Protein AF-A0A381YJ73-F1 (afdb_monomer_lite)

Organism: NCBI:txid408172

Radius of gyration: 14.13 Å; chains: 1; bounding box: 29×26×40 Å

pLDDT: mean 88.29, std 7.91, range [55.44, 94.75]

Sequence (95 aa):
MTIVEYTLVDGRTPDWIIDGGHWGNNDANMKLIGTGVEGSIPEGTITYTLEELQTRQLAIHAIEPRKKQPVQADSETVTDDEVNAEVEEWWDARN

Structure (mmCIF, N/CA/C/O backbone):
data_AF-A0A381YJ73-F1
#
_entry.id   AF-A0A381YJ73-F1
#
loop_
_atom_site.group_PDB
_atom_site.id
_atom_site.type_symbol
_atom_site.label_atom_id
_atom_site.label_alt_id
_atom_site.label_comp_id
_atom_site.label_asym_id
_atom_site.label_entity_id
_atom_site.label_seq_id
_atom_site.pdbx_PDB_ins_code
_atom_site.Cartn_x
_atom_site.Cartn_y
_atom_site.Cartn_z
_atom_site.occupancy
_atom_site.B_iso_or_equiv
_atom_site.auth_seq_id
_atom_site.auth_comp_id
_atom_site.auth_asym_id
_atom_site.auth_atom_id
_atom_site.pdbx_PDB_model_num
ATOM 1 N N . MET A 1 1 ? -13.499 3.201 4.972 1.00 85.88 1 MET A N 1
ATOM 2 C CA . MET A 1 1 ? -12.444 2.185 5.210 1.00 85.88 1 MET A CA 1
ATOM 3 C C . MET A 1 1 ? -11.107 2.897 5.276 1.00 85.88 1 MET A C 1
ATOM 5 O O . MET A 1 1 ? -10.999 3.988 4.734 1.00 85.88 1 MET A O 1
ATOM 9 N N . THR A 1 2 ? -10.099 2.321 5.928 1.00 92.25 2 THR A N 1
ATOM 10 C CA . THR A 1 2 ? -8.814 3.014 6.136 1.00 92.25 2 THR A CA 1
ATOM 11 C C . THR A 1 2 ? -7.655 2.135 5.700 1.00 92.25 2 THR A C 1
ATOM 13 O O . THR A 1 2 ? -7.622 0.961 6.063 1.00 92.25 2 THR A O 1
ATOM 16 N N . ILE A 1 3 ? -6.705 2.688 4.944 1.00 94.44 3 ILE A N 1
ATOM 17 C CA . ILE A 1 3 ? -5.471 1.983 4.579 1.00 94.44 3 ILE A CA 1
ATOM 18 C C . ILE A 1 3 ? -4.595 1.868 5.828 1.00 94.44 3 ILE A C 1
ATOM 20 O O . ILE A 1 3 ? -4.354 2.860 6.516 1.00 94.44 3 ILE A O 1
ATOM 24 N N . VAL A 1 4 ? -4.127 0.662 6.126 1.00 94.06 4 VAL A N 1
ATOM 25 C CA . VAL A 1 4 ? -3.435 0.324 7.376 1.00 94.06 4 VAL A CA 1
ATOM 26 C C . VAL A 1 4 ? -2.249 -0.594 7.122 1.00 94.06 4 VAL A C 1
ATOM 28 O O . VAL A 1 4 ? -2.305 -1.467 6.254 1.00 94.06 4 VAL A O 1
ATOM 31 N N . GLU A 1 5 ? -1.198 -0.440 7.924 1.00 93.12 5 GLU A N 1
ATOM 32 C CA . GLU A 1 5 ? -0.169 -1.469 8.062 1.00 93.12 5 GLU A CA 1
ATOM 33 C C . GLU A 1 5 ? -0.606 -2.517 9.087 1.00 93.12 5 GLU A C 1
ATOM 35 O O . GLU A 1 5 ? -1.047 -2.189 10.190 1.00 93.12 5 GLU A O 1
ATOM 40 N N . TYR A 1 6 ? -0.422 -3.789 8.751 1.00 91.44 6 TYR A N 1
ATOM 41 C CA . TYR A 1 6 ? -0.667 -4.895 9.664 1.00 91.44 6 TYR A CA 1
ATOM 42 C C . TYR A 1 6 ? 0.377 -6.005 9.497 1.00 91.44 6 TYR A C 1
ATOM 44 O O . TYR A 1 6 ? 1.143 -6.058 8.533 1.00 91.44 6 TYR A O 1
ATOM 52 N N . THR A 1 7 ? 0.409 -6.906 10.472 1.00 90.44 7 THR A N 1
ATOM 53 C CA . THR A 1 7 ? 1.156 -8.166 10.416 1.00 90.44 7 THR A CA 1
ATOM 54 C C . THR A 1 7 ? 0.186 -9.323 10.561 1.00 90.44 7 THR A C 1
ATOM 56 O O . THR A 1 7 ? -0.856 -9.190 11.208 1.00 90.44 7 THR A O 1
ATOM 59 N N . LEU A 1 8 ? 0.541 -10.475 10.002 1.00 89.06 8 LEU A N 1
ATOM 60 C CA . LEU A 1 8 ? -0.228 -11.692 10.225 1.00 89.06 8 LEU A CA 1
ATOM 61 C C . LEU A 1 8 ? -0.183 -12.083 11.709 1.00 89.06 8 LEU A C 1
ATOM 63 O O . LEU A 1 8 ? 0.873 -12.033 12.341 1.00 89.06 8 LEU A O 1
ATOM 67 N N . VAL A 1 9 ? -1.324 -12.506 12.245 1.00 89.06 9 VAL A N 1
ATOM 68 C CA . VAL A 1 9 ? -1.450 -13.081 13.589 1.00 89.06 9 VAL A CA 1
ATOM 69 C C . VAL A 1 9 ? -1.581 -14.587 13.410 1.00 89.06 9 VAL A C 1
ATOM 71 O O . VAL A 1 9 ? -2.491 -15.052 12.727 1.00 89.06 9 VAL A O 1
ATOM 74 N N . ASP A 1 10 ? -0.620 -15.348 13.934 1.00 89.06 10 ASP A N 1
ATOM 75 C CA . ASP A 1 10 ? -0.535 -16.805 13.751 1.00 89.06 10 ASP A CA 1
ATOM 76 C C . ASP A 1 10 ? -0.621 -17.244 12.272 1.00 89.06 10 ASP A C 1
ATOM 78 O O . ASP A 1 10 ? -1.247 -18.246 11.919 1.00 89.06 10 ASP A O 1
ATOM 82 N N . GLY A 1 11 ? -0.002 -16.456 11.382 1.00 86.50 11 GLY A N 1
ATOM 83 C CA . GLY A 1 11 ? 0.013 -16.701 9.935 1.00 86.50 11 GLY A CA 1
ATOM 84 C C . GLY A 1 11 ? -1.299 -16.370 9.216 1.00 86.50 11 GLY A C 1
ATOM 85 O O . GLY A 1 11 ? -1.466 -16.753 8.060 1.00 86.50 11 GLY A O 1
ATOM 86 N N . ARG A 1 12 ? -2.233 -15.676 9.876 1.00 88.25 12 ARG A N 1
ATOM 87 C CA . ARG A 1 12 ? -3.534 -15.291 9.318 1.00 88.25 12 ARG A CA 1
ATOM 88 C C . ARG A 1 12 ? -3.720 -13.783 9.310 1.00 88.25 12 ARG A C 1
ATOM 90 O O . ARG A 1 12 ? -3.201 -13.069 10.167 1.00 88.25 12 ARG A O 1
ATOM 97 N N . THR A 1 13 ? -4.485 -13.312 8.336 1.00 91.06 13 THR A N 1
ATOM 98 C CA . THR A 1 13 ? -4.939 -11.925 8.283 1.00 91.06 13 THR A CA 1
ATOM 99 C C . THR A 1 13 ? -5.811 -11.634 9.511 1.00 91.06 13 THR A C 1
ATOM 101 O O . THR A 1 13 ? -6.708 -12.430 9.791 1.00 91.06 13 THR A O 1
ATOM 104 N N . PRO A 1 14 ? -5.553 -10.551 10.267 1.00 92.56 14 PRO A N 1
ATOM 105 C CA . PRO A 1 14 ? -6.384 -10.172 11.406 1.00 92.56 14 PRO A CA 1
ATOM 106 C C . PRO A 1 14 ? -7.842 -9.918 11.009 1.00 92.56 14 PRO A C 1
ATOM 108 O O . PRO A 1 14 ? -8.099 -9.344 9.957 1.00 92.56 14 PRO A O 1
ATOM 111 N N . ASP A 1 15 ? -8.788 -10.246 11.891 1.00 92.94 15 ASP A N 1
ATOM 112 C CA . ASP A 1 15 ? -10.232 -10.157 11.599 1.00 92.94 15 ASP A CA 1
ATOM 113 C C . ASP A 1 15 ? -10.740 -8.727 11.326 1.00 92.94 15 ASP A C 1
ATOM 115 O O . ASP A 1 15 ? -11.806 -8.541 10.743 1.00 92.94 15 ASP A O 1
ATOM 119 N N . TRP A 1 16 ? -9.997 -7.702 11.755 1.00 93.06 16 TRP A N 1
ATOM 120 C CA . TRP A 1 16 ? -10.332 -6.292 11.516 1.00 93.06 16 TRP A CA 1
ATOM 121 C C . TRP A 1 16 ? -9.842 -5.773 10.153 1.00 93.06 16 TRP A C 1
ATOM 123 O O . TRP A 1 16 ? -10.144 -4.630 9.796 1.00 93.06 16 TRP A O 1
ATOM 133 N N . ILE A 1 17 ? -9.108 -6.594 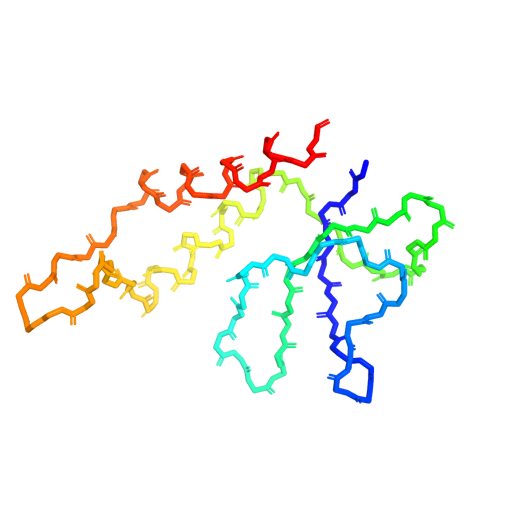9.395 1.00 94.19 17 ILE A N 1
ATOM 134 C CA . ILE A 1 17 ? -8.702 -6.326 8.014 1.00 94.19 17 ILE A CA 1
ATOM 135 C C . ILE A 1 17 ? -9.759 -6.896 7.067 1.00 94.19 17 ILE A C 1
ATOM 137 O O . ILE A 1 17 ? -10.093 -8.077 7.115 1.00 94.19 17 ILE A O 1
ATOM 141 N N . ILE A 1 18 ? -10.263 -6.043 6.181 1.00 91.44 18 ILE A N 1
ATOM 142 C CA . ILE A 1 18 ? -11.267 -6.380 5.167 1.00 91.44 18 ILE A CA 1
ATOM 143 C C . ILE A 1 18 ? -10.584 -6.974 3.937 1.00 91.44 18 ILE A C 1
ATOM 145 O O . ILE A 1 18 ? -11.024 -7.987 3.399 1.00 91.44 18 ILE A O 1
ATOM 149 N N . ASP A 1 19 ? -9.496 -6.342 3.500 1.00 88.75 19 ASP A N 1
ATOM 150 C CA . ASP A 1 19 ? -8.708 -6.775 2.357 1.00 88.75 19 ASP A CA 1
ATOM 151 C C . ASP A 1 19 ? -7.224 -6.584 2.646 1.00 88.75 19 ASP A C 1
ATOM 153 O O . ASP A 1 19 ? -6.793 -5.516 3.077 1.00 88.75 19 ASP A O 1
ATOM 157 N N . GLY A 1 20 ? -6.448 -7.643 2.433 1.00 81.25 20 GLY A N 1
ATOM 158 C CA . GLY A 1 20 ? -5.038 -7.684 2.791 1.00 81.25 20 GLY A CA 1
ATOM 159 C C . GLY A 1 20 ? -4.089 -7.013 1.802 1.00 81.25 20 GLY A C 1
ATOM 160 O O . GLY A 1 20 ? -2.892 -7.025 2.083 1.00 81.25 20 GLY A O 1
ATOM 161 N N . GLY A 1 21 ? -4.604 -6.482 0.687 1.00 79.06 21 GLY A N 1
ATOM 162 C CA . GLY A 1 21 ? -3.818 -5.915 -0.401 1.00 79.06 21 GLY A CA 1
ATOM 163 C C . GLY A 1 21 ? -2.801 -6.884 -0.999 1.00 79.06 21 GLY A C 1
ATOM 164 O O . GLY A 1 21 ? -2.768 -8.075 -0.692 1.00 79.06 21 GLY A O 1
ATOM 165 N N . HIS A 1 22 ? -1.947 -6.354 -1.873 1.00 73.69 22 HIS A N 1
ATOM 166 C CA . HIS A 1 22 ? -0.785 -7.074 -2.409 1.00 73.69 22 HIS A CA 1
ATOM 167 C C . HIS A 1 22 ? 0.520 -6.315 -2.133 1.00 73.69 22 HIS A C 1
ATOM 169 O O . HIS A 1 22 ? 1.528 -6.516 -2.807 1.00 73.69 22 HIS A O 1
ATOM 175 N N . TRP A 1 23 ? 0.509 -5.431 -1.132 1.00 77.50 23 TRP A N 1
ATOM 176 C CA . TRP A 1 23 ? 1.586 -4.478 -0.892 1.00 77.50 23 TRP A CA 1
ATOM 177 C C . TRP A 1 23 ? 2.432 -4.895 0.310 1.00 77.50 23 TRP A C 1
ATOM 179 O O . TRP A 1 23 ? 2.246 -4.426 1.435 1.00 77.50 23 TRP A O 1
ATOM 189 N N . GLY A 1 24 ? 3.362 -5.815 0.071 1.00 73.12 24 GLY A N 1
ATOM 190 C CA . GLY A 1 24 ? 4.396 -6.165 1.041 1.00 73.12 24 GLY A CA 1
ATOM 191 C C . GLY A 1 24 ? 5.551 -5.164 1.042 1.00 73.12 24 GLY A C 1
ATOM 192 O O . GLY A 1 24 ? 5.674 -4.312 0.164 1.00 73.12 24 GLY A O 1
ATOM 193 N N . ASN A 1 25 ? 6.417 -5.269 2.041 1.00 71.12 25 ASN A N 1
ATOM 194 C CA . ASN A 1 25 ? 7.807 -4.841 1.933 1.00 71.12 25 ASN A CA 1
ATOM 195 C C . ASN A 1 25 ? 8.722 -6.078 1.914 1.00 71.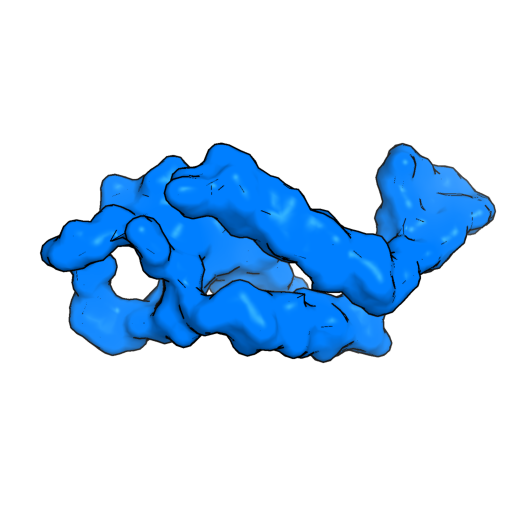12 25 ASN A C 1
ATOM 197 O O . ASN A 1 25 ? 8.320 -7.160 2.336 1.00 71.12 25 ASN A O 1
ATOM 201 N N . ASN A 1 26 ? 9.968 -5.909 1.474 1.00 65.75 26 ASN A N 1
ATOM 202 C CA . ASN A 1 26 ? 10.996 -6.960 1.543 1.00 65.75 26 ASN A CA 1
ATOM 203 C C . ASN A 1 26 ? 11.683 -7.062 2.910 1.00 65.75 26 ASN A C 1
ATOM 205 O O . ASN A 1 26 ? 12.779 -7.613 3.020 1.00 65.75 26 ASN A O 1
ATOM 209 N N . ASP A 1 27 ? 11.088 -6.485 3.950 1.00 65.69 27 ASP A N 1
ATOM 210 C CA . ASP A 1 27 ? 11.666 -6.534 5.285 1.00 65.69 27 ASP A CA 1
ATOM 211 C C . ASP A 1 27 ? 11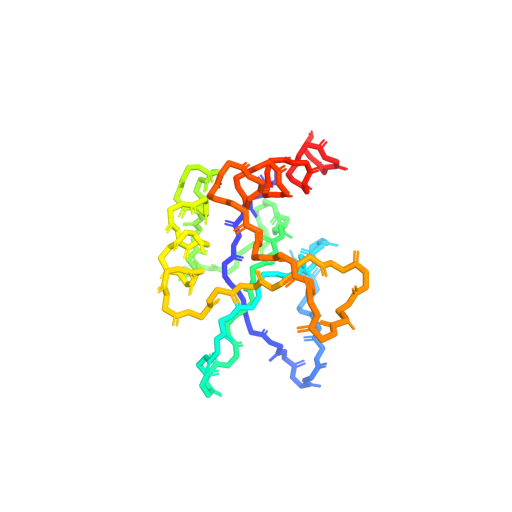.426 -7.920 5.907 1.00 65.69 27 ASP A C 1
ATOM 213 O O . ASP A 1 27 ? 10.403 -8.567 5.674 1.00 65.69 27 ASP A O 1
ATOM 217 N N . ALA A 1 28 ? 12.368 -8.368 6.736 1.00 55.44 28 ALA A N 1
ATOM 218 C CA . ALA A 1 28 ? 12.247 -9.593 7.520 1.00 55.44 28 ALA A CA 1
ATOM 219 C C . ALA A 1 28 ? 11.034 -9.546 8.468 1.00 55.44 28 ALA A C 1
ATOM 221 O O . ALA A 1 28 ? 10.448 -10.581 8.789 1.00 55.44 28 ALA A O 1
ATOM 222 N N . ASN A 1 29 ? 10.629 -8.343 8.884 1.00 59.81 29 ASN A N 1
ATOM 223 C CA . ASN A 1 29 ? 9.373 -8.109 9.583 1.00 59.81 29 ASN A CA 1
ATOM 224 C C . ASN A 1 29 ? 8.276 -7.835 8.549 1.00 59.81 29 ASN A C 1
ATOM 226 O O . ASN A 1 29 ? 7.984 -6.675 8.289 1.00 59.81 29 ASN A O 1
ATOM 230 N N . MET A 1 30 ? 7.704 -8.884 7.948 1.00 71.94 30 MET A N 1
ATOM 231 C CA . MET A 1 30 ? 6.692 -8.797 6.882 1.00 71.94 30 MET A CA 1
ATOM 232 C C . MET A 1 30 ? 5.532 -7.855 7.258 1.00 71.94 30 MET A C 1
ATOM 234 O O . MET A 1 30 ? 4.558 -8.269 7.894 1.00 71.94 30 MET A O 1
ATOM 238 N N . LYS A 1 31 ? 5.644 -6.580 6.872 1.00 84.69 31 LYS A N 1
ATOM 239 C CA . LYS A 1 31 ? 4.610 -5.564 7.060 1.00 84.69 31 LYS A CA 1
ATOM 240 C C . LYS A 1 31 ? 3.774 -5.508 5.793 1.00 84.69 31 LYS A C 1
ATOM 242 O O . LYS A 1 31 ? 4.287 -5.221 4.709 1.00 84.69 31 LYS A O 1
ATOM 247 N N . LEU A 1 32 ? 2.489 -5.795 5.947 1.00 89.88 32 LEU A N 1
ATOM 248 C CA . LEU A 1 32 ? 1.515 -5.830 4.865 1.00 89.88 32 LEU A CA 1
ATOM 249 C C . LEU A 1 32 ? 0.644 -4.578 4.920 1.00 89.88 32 LEU A C 1
ATOM 251 O O . LEU A 1 32 ? 0.401 -4.040 6.000 1.00 89.88 32 LEU A O 1
ATOM 255 N N . ILE A 1 33 ? 0.156 -4.135 3.764 1.00 92.88 33 ILE A N 1
ATOM 256 C CA . ILE A 1 33 ? -0.835 -3.060 3.677 1.00 92.88 33 ILE A CA 1
ATOM 257 C C . ILE A 1 33 ? -2.181 -3.640 3.290 1.00 92.88 33 ILE A C 1
ATOM 259 O O . ILE A 1 33 ? -2.286 -4.330 2.282 1.00 92.88 33 ILE A O 1
ATOM 263 N N . GLY A 1 34 ? -3.207 -3.292 4.054 1.00 92.69 34 GLY A N 1
ATOM 264 C CA . GLY A 1 34 ? -4.586 -3.664 3.773 1.00 92.69 34 GLY A CA 1
ATOM 265 C C . GLY A 1 34 ? -5.554 -2.527 4.062 1.00 92.69 34 GLY A C 1
ATOM 266 O O . GLY A 1 34 ? -5.143 -1.399 4.339 1.00 92.69 34 GLY A O 1
ATOM 267 N N . THR A 1 35 ? -6.847 -2.834 4.023 1.00 93.88 35 THR A N 1
ATOM 268 C CA . THR A 1 35 ? -7.912 -1.933 4.471 1.00 93.88 35 THR A CA 1
ATOM 269 C C . THR A 1 35 ? -8.544 -2.450 5.759 1.00 93.88 35 THR A C 1
ATOM 271 O O . THR A 1 35 ? -8.923 -3.614 5.864 1.00 93.88 35 THR A O 1
ATOM 274 N N . GLY A 1 36 ? -8.642 -1.583 6.764 1.00 92.94 36 GLY A N 1
ATOM 275 C CA . GLY A 1 36 ? -9.245 -1.884 8.059 1.00 92.94 36 GLY A CA 1
ATOM 276 C C . GLY A 1 36 ? -10.702 -1.426 8.166 1.00 92.94 36 GLY A C 1
ATOM 277 O O . GLY A 1 36 ? -11.118 -0.454 7.521 1.00 92.94 36 GLY A O 1
ATOM 278 N N . VAL A 1 37 ? -11.465 -2.105 9.028 1.00 91.38 37 VAL A N 1
ATOM 279 C CA . VAL A 1 37 ? -12.812 -1.684 9.443 1.00 91.38 37 VAL A CA 1
ATOM 280 C C . VAL A 1 37 ? -12.705 -0.521 10.432 1.00 91.38 37 VAL A C 1
ATOM 282 O O . VAL A 1 37 ? -12.161 -0.670 11.529 1.00 91.38 37 VAL A O 1
ATOM 285 N N . GLU A 1 38 ? -13.268 0.633 10.076 1.00 87.12 38 GLU A N 1
ATOM 286 C CA . GLU A 1 38 ? -13.315 1.801 10.963 1.00 87.12 38 GLU A CA 1
ATOM 287 C C . GLU A 1 38 ? -13.955 1.453 12.318 1.00 87.12 38 GLU A C 1
ATOM 289 O O . GLU A 1 38 ? -14.959 0.746 12.398 1.00 87.12 38 GLU A O 1
ATOM 294 N N . GLY A 1 39 ? -13.336 1.915 13.405 1.00 88.94 39 GLY A N 1
ATOM 295 C CA . GLY A 1 39 ? -13.757 1.601 14.775 1.00 88.94 39 GLY A CA 1
ATOM 296 C C . GLY A 1 39 ? -13.312 0.230 15.305 1.00 88.94 39 GLY A C 1
ATOM 297 O O . GLY A 1 39 ? -13.419 0.005 16.507 1.00 88.94 39 GLY A O 1
ATOM 298 N N . SER A 1 40 ? -12.779 -0.658 14.456 1.00 92.38 40 SER A N 1
ATOM 299 C CA . SER A 1 40 ? -12.173 -1.941 14.872 1.00 92.38 40 SER A CA 1
ATOM 300 C C . SER A 1 40 ? -10.648 -1.965 14.728 1.00 92.38 40 SER A C 1
ATOM 302 O O . SER A 1 40 ? -10.008 -2.931 15.137 1.00 92.38 40 SER A O 1
ATOM 304 N N . ILE A 1 41 ? -10.064 -0.911 14.150 1.00 93.88 41 ILE A N 1
ATOM 305 C CA . ILE A 1 41 ? -8.615 -0.743 14.019 1.00 93.88 41 ILE A CA 1
ATOM 306 C C . ILE A 1 41 ? -8.011 -0.526 15.419 1.00 93.88 41 ILE A C 1
ATOM 308 O O . ILE A 1 41 ? -8.415 0.420 16.103 1.00 93.88 41 ILE A O 1
ATOM 312 N N . PRO A 1 42 ? -7.052 -1.363 15.859 1.00 94.31 42 PRO A N 1
ATOM 313 C CA . PRO A 1 42 ? -6.384 -1.188 17.144 1.00 94.31 42 PRO A CA 1
ATOM 314 C C . PRO A 1 42 ? -5.677 0.166 17.262 1.00 94.31 42 PRO A C 1
ATOM 316 O O . PRO A 1 42 ? -5.100 0.669 16.294 1.00 94.31 42 PRO A O 1
ATOM 319 N N . GLU A 1 43 ? -5.665 0.734 18.468 1.00 93.38 43 GLU A N 1
ATOM 320 C CA . GLU A 1 43 ? -4.937 1.972 18.749 1.00 93.38 43 GLU A CA 1
ATOM 321 C C . GLU A 1 43 ? -3.436 1.813 18.449 1.00 93.38 43 GLU A C 1
ATOM 323 O O . GLU A 1 43 ? -2.826 0.791 18.764 1.00 93.38 43 GLU A O 1
ATOM 328 N N . GLY A 1 44 ? -2.841 2.827 17.817 1.00 90.75 44 GLY A N 1
ATOM 329 C CA . GLY A 1 44 ? -1.434 2.808 17.409 1.00 90.75 44 GLY A CA 1
ATOM 330 C C . GLY A 1 44 ? -1.155 2.087 16.085 1.00 90.75 44 GLY A C 1
ATOM 331 O O . GLY A 1 44 ? -0.002 2.050 15.659 1.00 90.75 44 GLY A O 1
ATOM 332 N N . THR A 1 45 ? -2.178 1.551 15.409 1.00 93.62 45 THR A N 1
ATOM 333 C CA . THR A 1 45 ? -2.038 1.048 14.033 1.00 93.62 45 THR A CA 1
ATOM 334 C C . THR A 1 45 ? -1.648 2.193 13.100 1.00 93.62 45 THR A C 1
ATOM 336 O O . THR A 1 45 ? -2.286 3.246 13.103 1.00 93.62 45 THR A O 1
ATOM 339 N N . ILE A 1 46 ? -0.612 1.986 12.285 1.00 93.25 46 ILE A N 1
ATOM 340 C CA . ILE A 1 46 ? -0.181 2.972 11.291 1.00 93.25 46 ILE A CA 1
ATOM 341 C C . ILE A 1 46 ? -1.210 3.003 10.164 1.00 93.25 46 ILE A C 1
ATOM 343 O O . ILE A 1 46 ? -1.499 1.974 9.551 1.00 93.25 46 ILE A O 1
ATOM 347 N N . THR A 1 47 ? -1.741 4.189 9.891 1.00 94.00 47 THR A N 1
ATOM 348 C CA . THR A 1 47 ? -2.669 4.446 8.791 1.00 94.00 47 THR A CA 1
ATOM 349 C C . THR A 1 47 ? -1.976 5.217 7.681 1.00 94.00 47 THR A C 1
ATOM 351 O O . THR A 1 47 ? -1.082 6.016 7.956 1.00 94.00 47 THR A O 1
ATOM 354 N N . TYR A 1 48 ? -2.442 5.031 6.453 1.00 93.25 48 TYR A N 1
ATOM 355 C CA . TYR A 1 48 ? -1.970 5.762 5.283 1.00 93.25 48 TYR A CA 1
ATOM 356 C C . TYR A 1 48 ? -3.145 6.439 4.581 1.00 93.25 48 TYR A C 1
ATOM 358 O O . TYR A 1 48 ? -4.267 5.929 4.550 1.00 93.25 48 TYR A O 1
ATOM 366 N N . THR A 1 49 ? -2.870 7.580 3.974 1.00 94.62 49 THR A N 1
ATOM 367 C CA . THR A 1 49 ? -3.628 8.096 2.836 1.00 94.62 49 THR A CA 1
ATOM 368 C C . THR A 1 49 ? -3.201 7.378 1.553 1.00 94.62 49 THR A C 1
ATOM 370 O O . THR A 1 49 ? -2.180 6.683 1.517 1.00 94.62 49 THR A O 1
ATOM 373 N N . LEU A 1 50 ? -3.970 7.552 0.475 1.00 93.19 50 LEU A N 1
ATOM 374 C CA . LEU A 1 50 ? -3.612 7.009 -0.837 1.00 93.19 50 LEU A CA 1
ATOM 375 C C . LEU A 1 50 ? -2.243 7.529 -1.316 1.00 93.19 50 LEU A C 1
ATOM 377 O O . LEU A 1 50 ? -1.399 6.738 -1.729 1.00 93.19 50 LEU A O 1
ATOM 381 N N . GLU A 1 51 ? -1.993 8.834 -1.176 1.00 94.75 51 GLU A N 1
ATOM 382 C CA . GLU A 1 51 ? -0.733 9.477 -1.580 1.00 94.75 51 GLU A CA 1
ATOM 383 C C . GLU A 1 51 ? 0.472 8.971 -0.766 1.00 94.75 51 GLU A C 1
ATOM 385 O O . GLU A 1 51 ? 1.563 8.753 -1.305 1.00 94.75 51 GLU A O 1
ATOM 390 N N . GLU A 1 52 ? 0.290 8.735 0.537 1.00 94.75 52 GLU A N 1
ATOM 391 C CA . GLU A 1 52 ? 1.343 8.167 1.387 1.00 94.75 52 GLU A CA 1
ATOM 392 C C . GLU A 1 52 ? 1.641 6.712 1.012 1.00 94.75 52 GLU A C 1
ATOM 394 O O . GLU A 1 52 ? 2.809 6.306 0.998 1.00 94.75 52 GLU A O 1
ATOM 399 N N . LEU A 1 53 ? 0.613 5.928 0.663 1.00 92.88 53 LEU A N 1
ATOM 400 C CA . LEU A 1 53 ? 0.809 4.568 0.170 1.00 92.88 53 LEU A CA 1
ATOM 401 C C . LEU A 1 53 ? 1.546 4.568 -1.175 1.00 92.88 53 LEU A C 1
ATOM 403 O O . LEU A 1 53 ? 2.506 3.813 -1.323 1.00 92.88 53 LEU A O 1
ATOM 407 N N . GLN A 1 54 ? 1.155 5.425 -2.119 1.00 94.50 54 GLN A N 1
ATOM 408 C CA . GLN A 1 54 ? 1.845 5.592 -3.403 1.00 94.50 54 GLN A CA 1
ATOM 409 C C . GLN A 1 54 ? 3.320 5.949 -3.192 1.00 94.50 54 GLN A C 1
ATOM 411 O O . GLN A 1 54 ? 4.205 5.256 -3.691 1.00 94.50 54 GLN A O 1
ATOM 416 N N . THR A 1 55 ? 3.604 6.936 -2.340 1.00 94.62 55 THR A N 1
ATOM 417 C CA . THR A 1 55 ? 4.979 7.331 -1.995 1.00 94.62 55 THR A CA 1
ATOM 418 C C . THR A 1 55 ? 5.783 6.160 -1.420 1.00 94.62 55 THR A C 1
ATOM 420 O O . THR A 1 55 ? 6.937 5.947 -1.801 1.00 94.62 55 THR A O 1
ATOM 423 N N . ARG A 1 56 ? 5.178 5.356 -0.534 1.00 91.44 56 ARG A N 1
ATOM 424 C CA . ARG A 1 56 ? 5.806 4.145 0.015 1.00 91.44 56 ARG A CA 1
ATOM 425 C C . ARG A 1 56 ? 6.101 3.116 -1.077 1.00 91.44 56 ARG A C 1
ATOM 427 O O . ARG A 1 56 ? 7.198 2.559 -1.085 1.00 91.44 56 ARG A O 1
ATOM 434 N N . GLN A 1 57 ? 5.152 2.847 -1.975 1.00 91.44 57 GLN A N 1
ATOM 435 C CA . GLN A 1 57 ? 5.348 1.868 -3.049 1.00 91.44 57 GLN A CA 1
ATOM 436 C C . GLN A 1 57 ? 6.409 2.323 -4.050 1.00 91.44 57 GLN A C 1
ATOM 438 O O . GLN A 1 57 ? 7.250 1.515 -4.431 1.00 91.44 57 GLN A O 1
ATOM 443 N N . LEU A 1 58 ? 6.441 3.609 -4.403 1.00 92.38 58 LEU A N 1
ATOM 444 C CA . LEU A 1 58 ? 7.489 4.180 -5.250 1.00 92.38 58 LEU A CA 1
ATOM 445 C C . LEU A 1 58 ? 8.872 4.060 -4.602 1.00 92.38 58 LEU A C 1
ATOM 447 O O . LEU A 1 58 ? 9.829 3.667 -5.263 1.00 92.38 58 LEU A O 1
ATOM 451 N N . ALA A 1 59 ? 8.988 4.328 -3.298 1.00 91.44 59 ALA A N 1
ATOM 452 C CA . ALA A 1 59 ? 10.254 4.174 -2.582 1.00 91.44 59 ALA A CA 1
ATOM 453 C C . ALA A 1 59 ? 10.742 2.713 -2.559 1.00 91.44 59 ALA A C 1
ATOM 455 O O . ALA A 1 59 ? 11.938 2.463 -2.714 1.00 91.44 59 ALA A O 1
ATOM 456 N N . ILE A 1 60 ? 9.829 1.747 -2.399 1.00 89.50 60 ILE A N 1
ATOM 457 C CA . ILE A 1 60 ? 10.153 0.315 -2.483 1.00 89.50 60 ILE A CA 1
ATOM 458 C C . ILE A 1 60 ? 10.566 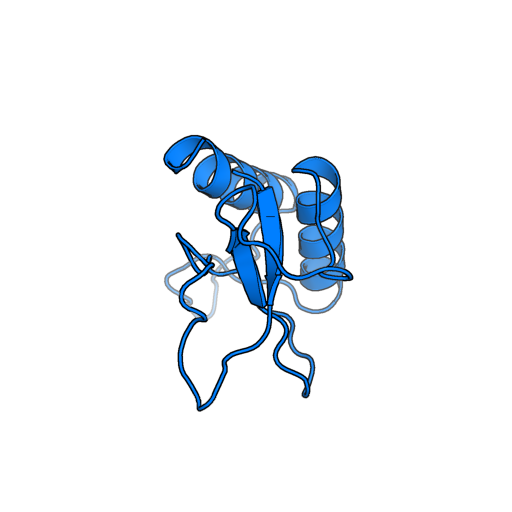-0.052 -3.911 1.00 89.50 60 ILE A C 1
ATOM 460 O O . ILE A 1 60 ? 11.606 -0.678 -4.097 1.00 89.50 60 ILE A O 1
ATOM 464 N N . HIS A 1 61 ? 9.800 0.384 -4.912 1.00 90.31 61 HIS A N 1
ATOM 465 C CA . HIS A 1 61 ? 10.059 0.115 -6.328 1.00 90.31 61 HIS A CA 1
ATOM 466 C C . HIS A 1 61 ? 11.375 0.730 -6.818 1.00 90.31 61 HIS A C 1
ATOM 468 O O . HIS A 1 61 ? 12.065 0.137 -7.636 1.00 90.31 61 HIS A O 1
ATOM 474 N N . ALA A 1 62 ? 11.791 1.872 -6.272 1.00 90.38 62 ALA A N 1
ATOM 475 C CA . ALA A 1 62 ? 13.093 2.463 -6.572 1.00 90.38 62 ALA A CA 1
ATOM 476 C C . ALA A 1 62 ? 14.272 1.609 -6.060 1.00 90.38 62 ALA A C 1
ATOM 478 O O . ALA A 1 62 ? 15.353 1.635 -6.651 1.00 90.38 62 ALA A O 1
ATOM 479 N N . ILE A 1 63 ? 14.082 0.862 -4.964 1.00 89.56 63 ILE A N 1
ATOM 480 C CA . ILE A 1 63 ? 15.097 -0.033 -4.382 1.00 89.56 63 ILE A CA 1
ATOM 481 C C . ILE A 1 63 ? 15.062 -1.402 -5.066 1.00 89.56 63 ILE A C 1
ATOM 483 O O . ILE A 1 63 ? 16.111 -1.946 -5.416 1.00 89.56 63 ILE A O 1
ATOM 487 N N . GLU A 1 64 ? 13.866 -1.953 -5.260 1.00 87.06 64 GLU A N 1
ATOM 488 C CA . GLU A 1 64 ? 13.640 -3.211 -5.960 1.00 87.06 64 GLU A CA 1
ATOM 489 C C . GLU A 1 64 ? 12.576 -3.028 -7.052 1.00 87.06 64 GLU A C 1
ATOM 491 O O . GLU A 1 64 ? 11.380 -3.227 -6.814 1.00 87.06 64 GLU A O 1
ATOM 496 N N . PRO A 1 6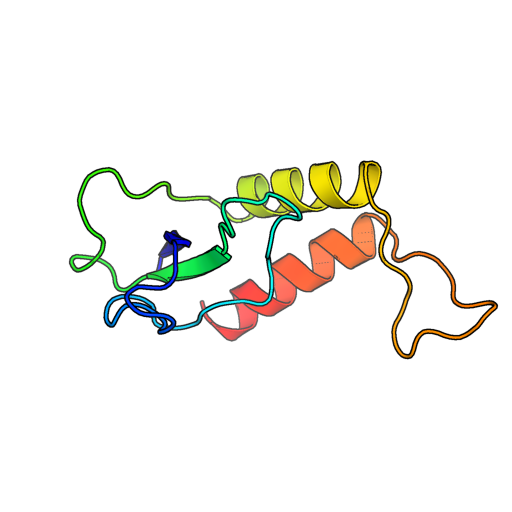5 ? 13.003 -2.656 -8.270 1.00 88.19 65 PRO A N 1
ATOM 497 C CA . PRO A 1 65 ? 12.071 -2.438 -9.360 1.00 88.19 65 PRO A CA 1
ATOM 498 C C . PRO A 1 65 ? 11.387 -3.737 -9.786 1.00 88.19 65 PRO A C 1
ATOM 500 O O . PRO A 1 65 ? 12.034 -4.708 -10.194 1.00 88.19 65 PRO A O 1
ATOM 503 N N . ARG A 1 66 ? 10.054 -3.744 -9.739 1.00 86.62 66 ARG A N 1
ATOM 504 C CA . ARG A 1 66 ? 9.233 -4.867 -10.200 1.00 86.62 66 ARG A CA 1
ATOM 505 C C . ARG A 1 66 ? 9.198 -4.935 -11.726 1.00 86.62 66 ARG A C 1
ATOM 507 O O . ARG A 1 66 ? 9.130 -3.917 -12.413 1.00 86.62 66 ARG A O 1
ATOM 514 N N . LYS A 1 67 ? 9.188 -6.157 -12.263 1.00 88.75 67 LYS A N 1
ATOM 515 C CA . LYS A 1 67 ? 8.972 -6.425 -13.693 1.00 88.75 67 LYS A CA 1
ATOM 516 C C . LYS A 1 67 ? 7.492 -6.635 -14.000 1.00 88.75 67 LYS A C 1
ATOM 518 O O . LYS A 1 67 ? 6.770 -7.206 -13.181 1.00 88.75 67 LYS A O 1
ATOM 523 N N . LYS A 1 68 ? 7.071 -6.245 -15.204 1.00 87.56 68 LYS A N 1
ATOM 524 C CA . LYS A 1 68 ? 5.723 -6.510 -15.723 1.00 87.56 68 LYS A CA 1
ATOM 525 C C . LYS A 1 68 ? 5.449 -8.016 -15.767 1.00 87.56 68 LYS A C 1
ATOM 527 O O . LYS A 1 68 ? 6.317 -8.805 -16.152 1.00 87.56 68 LYS A O 1
ATOM 532 N N . GLN A 1 69 ? 4.239 -8.403 -15.363 1.00 83.56 69 GLN A N 1
ATOM 533 C CA . GLN A 1 69 ? 3.785 -9.795 -15.361 1.00 83.56 69 GLN A CA 1
ATOM 534 C C . GLN A 1 69 ? 3.138 -10.171 -16.709 1.00 83.56 69 GLN A C 1
ATOM 536 O O . GLN A 1 69 ? 2.449 -9.340 -17.299 1.00 83.56 69 GLN A O 1
ATOM 541 N N . PRO A 1 70 ? 3.294 -11.422 -17.185 1.00 84.19 70 PRO A N 1
ATOM 542 C CA . PRO A 1 70 ? 4.160 -12.463 -16.630 1.00 84.19 70 PRO A CA 1
ATOM 543 C C . PRO A 1 70 ? 5.646 -12.128 -16.833 1.00 84.19 70 PRO A C 1
ATOM 545 O O . PRO A 1 70 ? 6.038 -11.608 -17.878 1.00 84.19 70 PRO A O 1
ATOM 548 N N . VAL A 1 71 ? 6.481 -12.447 -15.839 1.00 84.12 71 VAL A N 1
ATOM 549 C CA . VAL A 1 71 ? 7.926 -12.177 -15.918 1.00 84.12 71 VAL A CA 1
ATOM 550 C C . VAL A 1 71 ? 8.596 -13.125 -16.911 1.00 84.12 71 VAL A C 1
ATOM 552 O O . VAL A 1 71 ? 8.628 -14.339 -16.715 1.00 84.12 71 VAL A O 1
ATOM 555 N N . GLN A 1 72 ? 9.184 -12.547 -17.950 1.00 86.25 72 GLN A N 1
ATOM 556 C CA . GLN A 1 72 ? 10.056 -13.177 -18.933 1.00 86.25 72 GLN A CA 1
ATOM 557 C C . GLN A 1 72 ? 11.456 -12.548 -18.852 1.00 86.25 72 GLN A C 1
ATOM 559 O O . GLN A 1 72 ? 11.686 -11.569 -18.131 1.00 86.25 72 GLN A O 1
ATOM 564 N N . ALA A 1 73 ? 12.427 -13.137 -19.556 1.00 81.00 73 ALA A N 1
ATOM 565 C CA . ALA A 1 73 ? 13.821 -12.687 -19.511 1.00 81.00 73 ALA A CA 1
ATOM 566 C C . ALA A 1 73 ? 13.976 -11.207 -19.920 1.00 81.00 73 ALA A C 1
ATOM 568 O O . ALA A 1 73 ? 14.793 -10.489 -19.343 1.00 81.00 73 ALA A O 1
ATOM 569 N N . ASP A 1 74 ? 13.141 -10.758 -20.852 1.00 84.31 74 ASP A N 1
ATOM 570 C CA . ASP A 1 74 ? 13.083 -9.431 -21.460 1.00 84.31 74 ASP A CA 1
ATOM 571 C C . ASP A 1 74 ? 11.915 -8.565 -20.955 1.00 84.31 74 ASP A C 1
ATOM 573 O O . ASP A 1 74 ? 11.689 -7.487 -21.500 1.00 84.31 74 ASP A O 1
ATOM 577 N N . SER A 1 75 ? 11.193 -8.988 -19.907 1.00 87.38 75 SER A N 1
ATOM 578 C CA . SER A 1 75 ? 10.110 -8.171 -19.347 1.00 87.38 75 SER A CA 1
ATOM 579 C C . SER A 1 75 ? 10.624 -6.814 -18.884 1.00 87.38 75 SER A C 1
ATOM 581 O O . SER A 1 75 ? 11.579 -6.726 -18.103 1.00 87.38 75 SER A O 1
ATOM 583 N N . GLU A 1 76 ? 9.927 -5.775 -19.333 1.00 89.38 76 GLU A N 1
ATOM 584 C CA . GLU A 1 76 ? 10.138 -4.399 -18.908 1.00 89.38 76 GLU A CA 1
ATOM 585 C C . GLU A 1 76 ? 9.853 -4.230 -17.412 1.00 89.38 76 GLU A C 1
ATOM 587 O O . GLU A 1 76 ? 9.034 -4.938 -16.815 1.00 89.38 76 GLU A O 1
ATOM 592 N N . THR A 1 77 ? 10.530 -3.258 -16.811 1.00 91.56 77 THR A N 1
ATOM 593 C CA . THR A 1 77 ? 10.226 -2.785 -15.462 1.00 91.56 77 THR A CA 1
ATOM 594 C C . THR A 1 77 ? 8.917 -1.997 -15.487 1.00 91.56 77 THR A C 1
ATOM 596 O O . THR A 1 77 ? 8.671 -1.237 -16.423 1.00 91.56 77 THR A O 1
ATOM 599 N N . VAL A 1 78 ? 8.085 -2.184 -14.464 1.00 91.69 78 VAL A N 1
ATOM 600 C CA . VAL A 1 78 ? 6.889 -1.361 -14.233 1.00 91.69 78 VAL A CA 1
ATOM 601 C C . VAL A 1 78 ? 7.332 0.096 -14.040 1.00 91.69 78 VAL A C 1
ATOM 603 O O . VAL A 1 78 ? 8.339 0.346 -13.378 1.00 91.69 78 VAL A O 1
ATOM 606 N N . THR A 1 79 ? 6.648 1.064 -14.636 1.00 94.50 79 THR A N 1
ATOM 607 C CA . THR A 1 79 ? 6.971 2.488 -14.447 1.00 94.50 79 THR A CA 1
ATOM 608 C C . THR A 1 79 ? 6.388 3.021 -13.140 1.00 94.50 79 THR A C 1
ATOM 610 O O . THR A 1 79 ? 5.468 2.436 -12.579 1.00 94.50 79 THR A O 1
ATOM 613 N N . ASP A 1 80 ? 6.885 4.161 -12.662 1.00 93.88 80 ASP A N 1
ATOM 614 C CA . ASP A 1 80 ? 6.336 4.824 -11.471 1.00 93.88 80 ASP A CA 1
ATOM 615 C C . ASP A 1 80 ? 4.842 5.165 -11.637 1.00 93.88 80 ASP A C 1
ATOM 617 O O . ASP A 1 80 ? 4.052 4.984 -10.710 1.00 93.88 80 ASP A O 1
ATOM 621 N N . ASP A 1 81 ? 4.434 5.583 -12.840 1.00 94.75 81 ASP A N 1
ATOM 622 C CA . ASP A 1 81 ? 3.028 5.849 -13.165 1.00 94.75 81 ASP A CA 1
ATOM 623 C C . ASP A 1 81 ? 2.176 4.575 -13.091 1.00 94.75 81 ASP A C 1
ATOM 625 O O . ASP A 1 81 ? 1.073 4.600 -12.551 1.00 94.75 81 ASP A O 1
ATOM 629 N N . GLU A 1 82 ? 2.693 3.446 -13.587 1.00 93.44 82 GLU A N 1
ATOM 630 C CA . GLU A 1 82 ? 2.019 2.150 -13.476 1.00 93.44 82 GLU A CA 1
ATOM 631 C C . GLU A 1 82 ? 1.927 1.702 -12.005 1.00 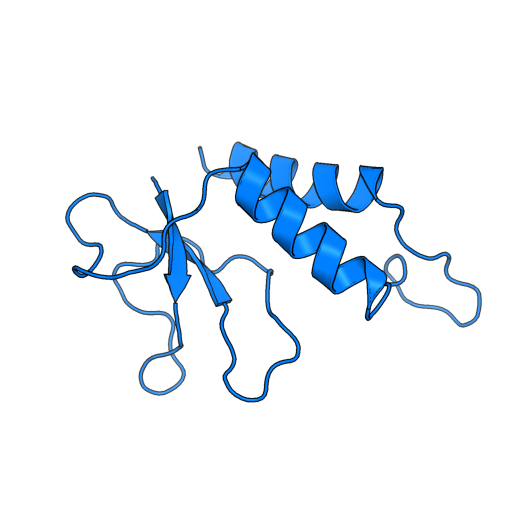93.44 82 GLU A C 1
ATOM 633 O O . GLU A 1 82 ? 0.875 1.229 -11.586 1.00 93.44 82 GLU A O 1
ATOM 638 N N . VAL A 1 83 ? 2.967 1.916 -11.186 1.00 92.44 83 VAL A N 1
ATOM 639 C CA . VAL A 1 83 ? 2.913 1.632 -9.737 1.00 92.44 83 VAL A CA 1
ATOM 640 C C . VAL A 1 83 ? 1.820 2.455 -9.053 1.00 92.44 83 VAL A C 1
ATOM 642 O O . VAL A 1 83 ? 1.049 1.909 -8.263 1.00 92.44 83 VAL A O 1
ATOM 645 N N . ASN A 1 84 ? 1.723 3.751 -9.356 1.00 94.75 84 ASN A N 1
ATOM 646 C CA . ASN A 1 84 ? 0.687 4.613 -8.788 1.00 94.75 84 ASN A CA 1
ATOM 647 C C . ASN A 1 84 ? -0.717 4.180 -9.217 1.00 94.75 84 ASN A C 1
ATOM 649 O O . ASN A 1 84 ? -1.613 4.139 -8.370 1.00 94.75 84 ASN A O 1
ATOM 653 N N . ALA A 1 85 ? -0.880 3.824 -10.494 1.00 94.69 85 ALA A N 1
ATOM 654 C CA . ALA A 1 85 ? -2.142 3.352 -11.046 1.00 94.69 85 ALA A CA 1
ATOM 655 C C . ALA A 1 85 ? -2.588 2.026 -10.412 1.00 94.69 85 ALA A C 1
ATOM 657 O O . ALA A 1 85 ? -3.759 1.886 -10.083 1.00 94.69 85 ALA A O 1
ATOM 658 N N . GLU A 1 86 ? -1.676 1.077 -10.165 1.00 92.12 86 GLU A N 1
ATOM 659 C CA . GLU A 1 86 ? -2.020 -0.182 -9.484 1.00 92.12 86 GLU A CA 1
ATOM 660 C C . GLU A 1 86 ? -2.511 0.066 -8.042 1.00 92.12 86 GLU A C 1
ATOM 662 O O . GLU A 1 86 ? -3.433 -0.601 -7.564 1.00 92.12 86 GLU A O 1
ATOM 667 N N . VAL A 1 87 ? -1.893 1.017 -7.329 1.00 92.19 87 VAL A N 1
ATOM 668 C CA . VAL A 1 87 ? -2.298 1.390 -5.962 1.00 92.19 87 VAL A CA 1
ATOM 669 C C . VAL A 1 87 ? -3.673 2.057 -5.960 1.00 92.19 87 VAL A C 1
ATOM 671 O O . VAL A 1 87 ? -4.510 1.726 -5.118 1.00 92.19 87 VAL A O 1
ATOM 674 N N . GLU A 1 88 ? -3.906 2.969 -6.903 1.00 93.44 88 GLU A N 1
ATOM 675 C CA . GLU A 1 88 ? -5.183 3.662 -7.083 1.00 93.44 88 GLU A CA 1
ATOM 676 C C . GLU A 1 88 ? -6.297 2.686 -7.479 1.00 93.44 88 GLU A C 1
ATOM 678 O O . GLU A 1 88 ? -7.323 2.641 -6.809 1.00 93.44 88 GLU A O 1
ATOM 683 N N . GLU A 1 89 ? -6.065 1.808 -8.457 1.00 92.88 89 GLU A N 1
ATOM 684 C CA . GLU A 1 89 ? -7.032 0.788 -8.884 1.00 92.88 89 GLU A CA 1
ATOM 685 C C . GLU A 1 89 ? -7.406 -0.161 -7.735 1.00 92.88 89 GLU A C 1
ATOM 687 O O . GLU A 1 89 ? -8.577 -0.506 -7.545 1.00 92.88 89 GLU A O 1
ATOM 692 N N . TRP A 1 90 ? -6.427 -0.575 -6.922 1.00 91.44 90 TRP A N 1
ATOM 693 C CA . TRP A 1 90 ? -6.702 -1.386 -5.737 1.00 91.44 90 TRP A CA 1
ATOM 694 C C . TRP A 1 90 ? -7.588 -0.648 -4.728 1.00 91.44 90 TRP A C 1
ATOM 696 O O . TRP A 1 90 ? -8.502 -1.262 -4.166 1.00 91.44 90 TRP A O 1
ATOM 706 N N . TRP A 1 91 ? -7.321 0.636 -4.490 1.00 91.00 91 TRP A N 1
ATOM 707 C CA . TRP A 1 91 ? -8.102 1.456 -3.571 1.00 91.00 91 TRP A CA 1
ATOM 708 C C . TRP A 1 91 ? -9.523 1.701 -4.090 1.00 91.00 91 TRP A C 1
ATOM 710 O O . TRP A 1 91 ? -10.481 1.445 -3.362 1.00 91.00 91 TRP A O 1
ATOM 720 N N . ASP A 1 92 ? -9.674 2.092 -5.353 1.00 91.88 92 ASP A N 1
ATOM 721 C CA . ASP A 1 92 ? -10.961 2.385 -5.994 1.00 91.88 92 ASP A CA 1
ATOM 722 C C . ASP A 1 92 ? -11.868 1.156 -6.099 1.00 91.88 92 ASP A C 1
ATOM 724 O O . ASP A 1 92 ? -13.087 1.262 -6.014 1.00 91.88 92 ASP A O 1
ATOM 728 N N . ALA A 1 93 ? -11.299 -0.044 -6.229 1.00 89.12 93 ALA A N 1
ATOM 729 C CA . ALA A 1 93 ? -12.080 -1.281 -6.199 1.00 89.12 93 ALA A CA 1
ATOM 730 C C . ALA A 1 93 ? -12.697 -1.584 -4.817 1.00 89.12 93 ALA A C 1
ATOM 732 O O . ALA A 1 93 ? -13.452 -2.551 -4.679 1.00 89.12 93 ALA A O 1
ATOM 733 N N . ARG A 1 94 ? -12.329 -0.822 -3.780 1.00 82.06 94 ARG A N 1
ATOM 734 C CA . ARG A 1 94 ? -12.706 -1.070 -2.383 1.00 82.06 94 ARG A CA 1
ATOM 735 C C . ARG A 1 94 ? -13.431 0.119 -1.766 1.00 82.06 94 ARG A C 1
ATOM 737 O O . ARG A 1 94 ? -14.354 -0.112 -0.992 1.00 82.06 94 ARG A O 1
ATOM 744 N N . ASN A 1 95 ? -13.033 1.342 -2.093 1.00 70.06 95 ASN A N 1
ATOM 745 C CA . ASN A 1 95 ? -13.646 2.574 -1.599 1.00 70.06 95 ASN A CA 1
ATOM 746 C C . ASN A 1 95 ? -14.971 2.900 -2.304 1.00 70.06 95 ASN A C 1
ATOM 748 O O . ASN A 1 95 ? -15.904 3.347 -1.599 1.00 70.06 95 ASN A O 1
#

Secondary structure (DSSP, 8-state):
-EEEEE--BTTB--TTEEEEEEE--SSSS--EEEEEPTTTSPTT--EE-HHHHHHHHHHHHHHSPPBPSSP-TTPPBPPHHHHHHHHHHHHHTT-

Foldseek 3Di:
DWKFKDAADVNHDDPQFPFQDPDWAPDPRTITITDGDPPPDDPPIDTDDLVRSLVVQVVRCVVPFDFDPPDDPPTDTQDSVNSSVSSVVVVVVPD